Protein AF-A0AA39KIL7-F1 (afdb_monomer)

Organism: Microctonus hyperodae (NCBI:txid165561)

Secondary structure (DSSP, 8-state):
-HHHHHHHHHHHHHHHHHTS---------HHHHHHHHHT----GGGGGGGB----HHHHHHHHT--GGG-S-GGGGSSBBTBTB-B--TTS-SS--SGGGSPGGG-------S---HHHHGGGS--

Solvent-accessible surface area (backbone atoms only — not comparable to full-atom values): 8368 Å² total; per-residue (Å²): 114,70,72,60,57,55,53,52,56,54,49,54,56,56,59,58,67,72,68,59,79,78,76,80,72,76,78,73,51,69,66,57,56,51,50,57,64,71,68,57,85,79,62,69,89,57,54,72,51,32,53,49,74,92,66,65,63,32,55,56,41,43,72,68,56,53,91,84,73,79,62,62,60,59,65,51,26,84,35,33,94,18,76,40,68,47,49,57,94,88,51,88,84,64,82,82,54,72,87,76,54,55,71,92,75,54,78,92,81,82,96,81,80,95,66,60,78,86,57,54,63,78,79,46,86,132

Foldseek 3Di:
DVVVVVVVVVVVVVVVVVPPPPPPPPPDPVVVVVLVVVP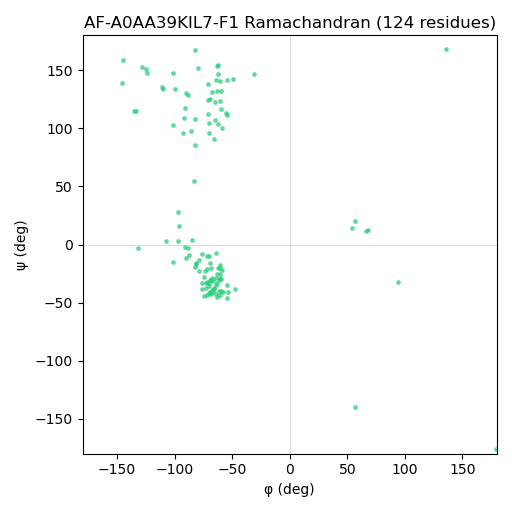DPDPCVLPCLLEDDDDCQLVVQLVPDDPVVVDDSQCSASGRSSPRHDYDPVDPPDPPDPVPADVVNDDDDDDDDDDDPVCVVVVDDD

pLDDT: mean 71.92, std 11.38, range [47.34, 91.94]

Mean predicted aligned error: 16.49 Å

Radius of gyration: 27.52 Å; Cα contacts (8 Å, |Δi|>4): 55; chains: 1; bounding box: 53×58×72 Å

Sequence (126 aa):
MEFQLLIFITCLIFDGIIALPKKQFHQVPKDEAQLEKEYEINLSYLGNRIYGLPNDISGERVARWNPYLGVNPEELGTYAEGDILFSNPTSKSAYASKFFRWRGAEIPYKITGRFKWNRKKFCLPD

Structure (mmCIF, N/CA/C/O backbone):
data_AF-A0AA39KIL7-F1
#
_entry.id   AF-A0AA39KIL7-F1
#
loop_
_atom_site.group_PDB
_atom_site.id
_atom_site.type_symbol
_atom_site.label_atom_id
_atom_site.label_alt_id
_atom_site.label_comp_id
_atom_site.label_asym_id
_atom_site.label_entity_id
_atom_site.label_seq_id
_atom_site.pdbx_PDB_ins_code
_atom_site.Cartn_x
_atom_site.Cartn_y
_atom_site.Cartn_z
_atom_site.occupancy
_atom_site.B_iso_or_equiv
_atom_site.auth_seq_id
_atom_site.auth_comp_id
_atom_site.auth_asym_id
_atom_site.auth_atom_id
_atom_site.pdbx_PDB_model_num
ATOM 1 N N . MET A 1 1 ? -36.996 35.194 48.815 1.00 61.59 1 MET A N 1
ATOM 2 C CA . MET A 1 1 ? -37.023 34.895 47.365 1.00 61.59 1 MET A CA 1
ATOM 3 C C . MET A 1 1 ? -35.878 33.976 46.939 1.00 61.59 1 MET A C 1
ATOM 5 O O . MET A 1 1 ? -36.115 33.127 46.094 1.00 61.59 1 MET A O 1
ATOM 9 N N . GLU A 1 2 ? -34.704 34.052 47.575 1.00 74.50 2 GLU A N 1
ATOM 10 C CA . GLU A 1 2 ? -33.527 33.204 47.284 1.00 74.50 2 GLU A CA 1
ATOM 11 C C . GLU A 1 2 ? -33.780 31.681 47.313 1.00 74.50 2 GLU A C 1
ATOM 13 O O . GLU A 1 2 ? -33.324 30.954 46.435 1.00 74.50 2 GLU A O 1
ATOM 18 N N . PHE A 1 3 ? -34.564 31.181 48.276 1.00 71.88 3 PHE A N 1
ATOM 19 C CA . PHE A 1 3 ? -34.804 29.736 48.421 1.00 71.88 3 PHE A CA 1
ATOM 20 C C . PHE A 1 3 ? -35.646 29.120 47.296 1.00 71.88 3 PHE A C 1
ATOM 22 O O . PHE A 1 3 ? -35.453 27.956 46.962 1.00 71.88 3 PHE A O 1
ATOM 29 N N . GLN A 1 4 ? -36.564 29.881 46.692 1.00 72.88 4 GLN A N 1
ATOM 30 C CA . GLN A 1 4 ? -37.368 29.362 45.582 1.00 72.88 4 GLN A CA 1
ATOM 31 C C . GLN A 1 4 ? -36.567 29.313 44.283 1.00 72.88 4 GLN A C 1
ATOM 33 O O . GLN A 1 4 ? -36.661 28.332 43.553 1.00 72.88 4 GLN A O 1
ATOM 38 N N . LEU A 1 5 ? -35.716 30.314 44.037 1.00 71.69 5 LEU A N 1
ATOM 39 C CA . LEU A 1 5 ? -34.829 30.335 42.874 1.00 71.69 5 LEU A CA 1
ATOM 40 C C . LEU A 1 5 ? -33.879 29.125 42.874 1.00 71.69 5 LEU A C 1
ATOM 42 O O . LEU A 1 5 ? -33.672 28.500 41.836 1.00 71.69 5 LEU A O 1
ATOM 46 N N . LEU A 1 6 ? -33.362 28.752 44.050 1.00 71.62 6 LEU A N 1
ATOM 47 C CA . LEU A 1 6 ? -32.457 27.613 44.196 1.00 71.62 6 LEU A CA 1
ATOM 48 C C . LEU A 1 6 ? -33.139 26.272 43.873 1.00 71.62 6 LEU A C 1
ATOM 50 O O . LEU A 1 6 ? -32.522 25.411 43.254 1.00 71.62 6 LEU A O 1
ATOM 54 N N . ILE A 1 7 ? -34.415 26.116 44.240 1.00 76.50 7 ILE A N 1
ATOM 55 C CA . ILE A 1 7 ? -35.212 24.913 43.943 1.00 76.50 7 ILE A CA 1
ATOM 56 C C . ILE A 1 7 ? -35.512 24.814 42.439 1.00 76.50 7 ILE A C 1
ATOM 58 O O . ILE A 1 7 ? -35.401 23.739 41.859 1.00 76.50 7 ILE A O 1
ATOM 62 N N . PHE A 1 8 ? -35.831 25.928 41.775 1.00 72.56 8 PHE A N 1
ATOM 63 C CA . PHE A 1 8 ? -36.066 25.914 40.326 1.00 72.56 8 PHE A CA 1
ATOM 64 C C . PHE A 1 8 ? -34.802 25.565 39.528 1.00 72.56 8 PHE A C 1
ATOM 66 O O . PHE A 1 8 ? -34.881 24.816 38.555 1.00 72.56 8 PHE A O 1
ATOM 73 N N . ILE A 1 9 ? -33.630 26.052 39.949 1.00 74.62 9 ILE A N 1
ATOM 74 C CA . ILE A 1 9 ? -32.354 25.757 39.278 1.00 74.62 9 ILE A CA 1
ATOM 75 C C . ILE A 1 9 ? -31.984 24.274 39.416 1.00 74.62 9 ILE A C 1
ATOM 77 O O . ILE A 1 9 ? -31.544 23.664 38.442 1.00 74.62 9 ILE A O 1
ATOM 81 N N . THR A 1 10 ? -32.189 23.663 40.586 1.00 73.38 10 THR A N 1
ATOM 82 C CA . THR A 1 10 ? -31.879 22.237 40.774 1.00 73.38 10 THR A CA 1
ATOM 83 C C . THR A 1 10 ? -32.836 21.328 40.006 1.00 73.38 10 THR A C 1
ATOM 85 O O . THR A 1 10 ? -32.379 20.336 39.440 1.00 73.38 10 THR A O 1
ATOM 88 N N . CYS A 1 11 ? -34.121 21.684 39.899 1.00 68.44 11 CYS A N 1
ATOM 89 C CA . CYS A 1 11 ? -35.082 20.950 39.071 1.00 68.44 11 CYS A CA 1
ATOM 90 C C . CYS A 1 11 ? -34.712 20.987 37.580 1.00 68.44 11 CYS A C 1
ATOM 92 O O . CYS A 1 11 ? -34.672 19.941 36.938 1.00 68.44 11 CYS A O 1
ATOM 94 N N . LEU A 1 12 ? -34.334 22.154 37.042 1.00 65.44 12 LEU A N 1
ATOM 95 C CA . LEU A 1 12 ? -33.937 22.278 35.631 1.00 65.44 12 LEU A CA 1
ATOM 96 C C . LEU A 1 12 ? -32.677 21.466 35.286 1.00 65.44 12 LEU A C 1
ATOM 98 O O . LEU A 1 12 ? -32.565 20.936 34.180 1.00 65.44 12 LEU A O 1
ATOM 102 N N . ILE A 1 13 ? -31.738 21.332 36.227 1.00 65.50 13 ILE A N 1
ATOM 103 C CA . ILE A 1 13 ? -30.534 20.508 36.043 1.00 65.50 13 ILE A CA 1
ATOM 104 C C . ILE A 1 13 ? -30.881 19.013 36.092 1.00 65.50 13 ILE A C 1
ATOM 106 O O . ILE A 1 13 ? -30.320 18.234 35.321 1.00 65.50 13 ILE A O 1
ATOM 110 N N . PHE A 1 14 ? -31.817 18.602 36.953 1.00 62.25 14 PHE A N 1
ATOM 111 C CA . PHE A 1 14 ? -32.218 17.198 37.076 1.00 62.25 14 PHE A CA 1
ATOM 112 C C . PHE A 1 14 ? -33.008 16.710 35.852 1.00 62.25 14 PHE A C 1
ATOM 114 O O . PHE A 1 14 ? -32.726 15.631 35.328 1.00 62.25 14 PHE A O 1
ATOM 121 N N . ASP A 1 15 ? -33.922 17.535 35.335 1.00 60.59 15 ASP A N 1
ATOM 122 C CA . ASP A 1 15 ? -34.728 17.200 34.155 1.00 60.59 15 ASP A CA 1
ATOM 123 C C . ASP A 1 15 ? -33.898 17.223 32.855 1.00 60.59 15 ASP A C 1
ATOM 125 O O . ASP A 1 15 ? -34.115 16.412 31.951 1.00 60.59 15 ASP A O 1
ATOM 129 N N . GLY A 1 16 ? -32.879 18.090 32.773 1.00 59.28 16 GLY A N 1
ATOM 130 C CA . GLY A 1 16 ? -31.981 18.179 31.617 1.00 59.28 16 GLY A CA 1
ATOM 131 C C . GLY A 1 16 ? -31.078 16.953 31.411 1.00 59.28 16 GLY A C 1
ATOM 132 O O . GLY A 1 16 ? -30.736 16.627 30.274 1.00 59.28 16 GLY A O 1
ATOM 133 N N . ILE A 1 17 ? -30.720 16.231 32.480 1.00 60.69 17 ILE A N 1
ATOM 134 C CA . ILE A 1 17 ? -29.841 15.047 32.404 1.00 60.69 17 ILE A CA 1
ATOM 135 C C . ILE A 1 17 ? -30.582 13.824 31.829 1.00 60.69 17 ILE A C 1
ATOM 137 O O . ILE A 1 17 ? -29.969 12.974 31.180 1.00 60.69 17 ILE A O 1
ATOM 141 N N . ILE A 1 18 ? -31.904 13.743 32.005 1.00 59.09 18 ILE A N 1
ATOM 142 C CA . ILE A 1 18 ? -32.718 12.589 31.582 1.00 59.09 18 ILE A CA 1
ATOM 143 C C . ILE A 1 18 ? -33.085 12.664 30.084 1.00 59.09 18 ILE A C 1
ATOM 145 O O . ILE A 1 18 ? -33.376 11.640 29.465 1.00 59.09 18 ILE A O 1
ATOM 149 N N . ALA A 1 19 ? -33.001 13.847 29.467 1.00 58.84 19 ALA A N 1
ATOM 150 C CA . ALA A 1 19 ? -33.356 14.076 28.064 1.00 58.84 19 ALA A CA 1
ATOM 151 C C . ALA A 1 19 ? -32.232 13.775 27.050 1.00 58.84 19 ALA A C 1
ATOM 153 O O . ALA A 1 19 ? -32.415 13.990 25.849 1.00 58.84 19 ALA A O 1
ATOM 154 N N . LEU A 1 20 ? -31.071 13.269 27.486 1.00 61.25 20 LEU A N 1
ATOM 155 C CA . LEU A 1 20 ? -30.030 12.848 26.550 1.00 61.25 20 LEU A CA 1
ATOM 156 C C . LEU A 1 20 ? -30.541 11.660 25.717 1.00 61.25 20 LEU A C 1
ATOM 158 O O . LEU A 1 20 ? -30.899 10.624 26.287 1.00 61.25 20 LEU A O 1
ATOM 162 N N . PRO A 1 21 ? -30.562 11.758 24.372 1.00 60.81 21 PRO A N 1
ATOM 163 C CA . PRO A 1 21 ? -30.948 10.636 23.537 1.00 60.81 21 PRO A CA 1
ATOM 164 C C . PRO A 1 21 ? -29.985 9.488 23.828 1.00 60.81 21 PRO A C 1
ATOM 166 O O . PRO A 1 21 ? -28.778 9.595 23.589 1.00 60.81 21 PRO A O 1
ATOM 169 N N . LYS A 1 22 ? -30.511 8.381 24.363 1.00 55.88 22 LYS A N 1
ATOM 170 C CA . LYS A 1 22 ? -29.755 7.135 24.474 1.00 55.88 22 LYS A CA 1
ATOM 171 C C . LYS A 1 22 ? -29.342 6.750 23.058 1.00 55.88 22 LYS A C 1
ATOM 173 O O . LYS A 1 22 ? -30.155 6.227 22.300 1.00 55.88 22 LYS A O 1
ATOM 178 N N . LYS A 1 23 ? -28.087 7.026 22.685 1.00 54.12 23 LYS A N 1
ATOM 179 C CA . LYS A 1 23 ? -27.477 6.410 21.506 1.00 54.12 23 LYS A CA 1
ATOM 180 C C . LYS A 1 23 ? -27.626 4.910 21.710 1.00 54.12 23 LYS A C 1
ATOM 182 O O . LYS A 1 23 ? -27.041 4.351 22.636 1.00 54.12 23 LYS A O 1
ATOM 187 N N . GLN A 1 24 ? -28.462 4.284 20.893 1.00 47.34 24 GLN A N 1
ATOM 188 C CA . GLN A 1 24 ? -28.541 2.838 20.816 1.00 47.34 24 GLN A CA 1
ATOM 189 C C . GLN A 1 24 ? -27.203 2.371 20.249 1.00 47.34 24 GLN A C 1
ATOM 191 O O . GLN A 1 24 ? -26.997 2.334 19.040 1.00 47.34 24 GLN A O 1
ATOM 196 N N . PHE A 1 25 ? -26.251 2.096 21.135 1.00 53.75 25 PHE A N 1
ATOM 197 C CA . PHE A 1 25 ? -25.095 1.302 20.775 1.00 53.75 25 PHE A CA 1
ATOM 198 C C . PHE A 1 25 ? -25.638 -0.082 20.450 1.00 53.75 25 PHE A C 1
ATOM 200 O O . PHE A 1 25 ? -26.106 -0.795 21.338 1.00 53.75 25 PHE A O 1
ATOM 207 N N . HIS A 1 26 ? -25.651 -0.418 19.163 1.00 56.44 26 HIS A N 1
ATOM 208 C CA . HIS A 1 26 ? -25.866 -1.786 18.731 1.00 56.44 26 HIS A CA 1
ATOM 209 C C . HIS A 1 26 ? -24.815 -2.641 19.444 1.00 56.44 26 HIS A C 1
ATOM 211 O O . HIS A 1 26 ? -23.616 -2.431 19.258 1.00 56.44 26 HIS A O 1
ATOM 217 N N . GLN A 1 27 ? -25.258 -3.509 20.353 1.00 55.38 27 GLN A N 1
ATOM 218 C CA . GLN A 1 27 ? -24.360 -4.417 21.047 1.00 55.38 27 GLN A CA 1
ATOM 219 C C . GLN A 1 27 ? -23.897 -5.444 20.021 1.00 55.38 27 GLN A C 1
ATOM 221 O O . 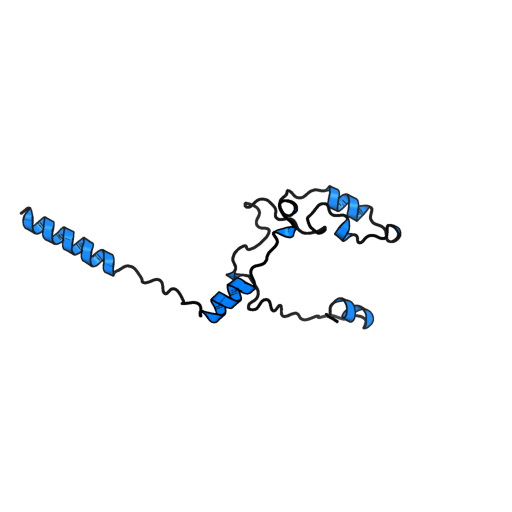GLN A 1 27 ? -24.676 -6.307 19.627 1.00 55.38 27 GLN A O 1
ATOM 226 N N . VAL A 1 28 ? -22.654 -5.302 19.563 1.00 61.38 28 VAL A N 1
ATOM 227 C CA . VAL A 1 28 ? -22.010 -6.297 18.706 1.00 61.38 28 VAL A CA 1
ATOM 228 C C . VAL A 1 28 ? -21.965 -7.613 19.498 1.00 61.38 28 VAL A C 1
ATOM 230 O O . VAL A 1 28 ? -21.468 -7.607 20.632 1.00 61.38 28 VAL A O 1
ATOM 233 N N . PRO A 1 29 ? -22.531 -8.715 18.974 1.00 71.31 29 PRO A N 1
ATOM 234 C CA . PRO A 1 29 ? -22.467 -10.028 19.605 1.00 71.31 29 PRO A CA 1
ATOM 235 C C . PRO A 1 29 ? -21.029 -10.390 20.001 1.00 71.31 29 PRO A C 1
ATOM 237 O O . PRO A 1 29 ? -20.082 -10.075 19.282 1.00 71.31 29 PRO A O 1
ATOM 240 N N . LYS A 1 30 ? -20.842 -11.061 21.148 1.00 64.50 30 LYS A N 1
ATOM 241 C CA . LYS A 1 30 ? -19.503 -11.450 21.644 1.00 64.50 30 LYS A CA 1
ATOM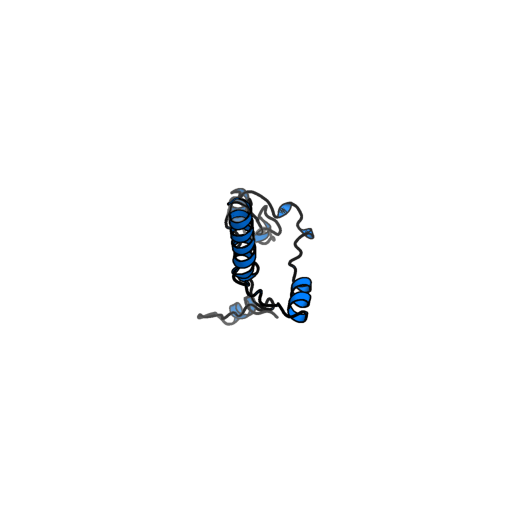 242 C C . LYS A 1 30 ? -18.714 -12.258 20.618 1.00 64.50 30 LYS A C 1
ATOM 244 O O . LYS A 1 30 ? -17.502 -12.113 20.535 1.00 64.50 30 LYS A O 1
ATOM 249 N N . ASP A 1 31 ? -19.423 -13.069 19.858 1.00 68.75 31 ASP A N 1
ATOM 250 C CA . ASP A 1 31 ? -18.923 -13.981 18.844 1.00 68.75 31 ASP A CA 1
ATOM 251 C C . ASP A 1 31 ? -18.365 -13.185 17.654 1.00 68.75 31 ASP A C 1
ATOM 253 O O . ASP A 1 31 ? -17.259 -13.456 17.196 1.00 68.75 31 ASP A O 1
ATOM 257 N N . GLU A 1 32 ? -19.064 -12.125 17.230 1.00 63.97 32 GLU A N 1
ATOM 258 C CA . GLU A 1 32 ? -18.568 -11.169 16.234 1.00 63.97 32 GLU A CA 1
ATOM 259 C C . GLU A 1 32 ? -17.393 -10.354 16.784 1.00 63.97 32 GLU A C 1
ATOM 261 O O . GLU A 1 32 ? -16.411 -10.167 16.083 1.00 63.97 32 GLU A O 1
ATOM 266 N N . ALA A 1 33 ? -17.419 -9.941 18.053 1.00 63.62 33 ALA A N 1
ATOM 267 C CA . ALA A 1 33 ? -16.310 -9.213 18.677 1.00 63.62 33 ALA A CA 1
ATOM 268 C C . ALA A 1 33 ? -15.040 -10.076 18.869 1.00 63.62 33 ALA A C 1
ATOM 270 O O . ALA A 1 33 ? -13.916 -9.569 18.854 1.00 63.62 33 ALA A O 1
ATOM 271 N N . GLN A 1 34 ? -15.202 -11.386 19.075 1.00 61.28 34 GLN A N 1
ATOM 272 C CA . GLN A 1 34 ? -14.104 -12.355 19.130 1.00 61.28 34 GLN A CA 1
ATOM 273 C C . GLN A 1 34 ? -13.550 -12.634 17.731 1.00 61.28 34 GLN A C 1
ATOM 275 O O . GLN A 1 34 ? -12.334 -12.568 17.553 1.00 61.28 34 GLN A O 1
ATOM 280 N N . LEU A 1 35 ? -14.430 -12.822 16.741 1.00 62.31 35 LEU A N 1
ATOM 281 C CA . LEU A 1 35 ? -14.079 -12.876 15.321 1.00 62.31 35 LEU A CA 1
ATOM 282 C C . LEU A 1 35 ? -13.303 -11.605 14.917 1.00 62.31 35 LEU A C 1
ATOM 284 O O . LEU A 1 35 ? -12.232 -11.667 14.331 1.00 62.31 35 LEU A O 1
ATOM 288 N N . GLU A 1 36 ? -13.768 -10.425 15.322 1.00 60.97 36 GLU A N 1
ATOM 289 C CA . GLU A 1 36 ? -13.123 -9.136 15.044 1.00 60.97 36 GLU A CA 1
ATOM 290 C C . GLU A 1 36 ? -11.695 -9.015 15.594 1.00 60.97 36 GLU A C 1
ATOM 292 O O . GLU A 1 36 ? -10.885 -8.288 15.012 1.00 60.97 36 GLU A O 1
ATOM 297 N N . LYS A 1 37 ? -11.379 -9.702 16.701 1.00 62.41 37 LYS A N 1
ATOM 298 C CA . LYS A 1 37 ? -10.013 -9.792 17.240 1.00 62.41 37 LYS A CA 1
ATOM 299 C C . LYS A 1 37 ? -9.134 -10.747 16.437 1.00 62.41 37 LYS A C 1
ATOM 301 O O . LYS A 1 37 ? -7.933 -10.523 16.343 1.00 62.41 37 LYS A O 1
ATOM 306 N N . GLU A 1 38 ? -9.721 -11.800 15.884 1.00 64.12 38 GLU A N 1
ATOM 307 C CA . GLU A 1 38 ? -9.018 -12.810 15.093 1.00 64.12 38 GLU A CA 1
ATOM 308 C C . GLU A 1 38 ? -8.615 -12.283 13.703 1.00 64.12 38 GLU A C 1
ATOM 310 O O . GLU A 1 38 ? -7.531 -12.598 13.220 1.00 64.12 38 GLU A O 1
ATOM 315 N N . TYR A 1 39 ? -9.414 -11.390 13.103 1.00 62.62 39 TYR A N 1
ATOM 316 C CA . TYR A 1 39 ? -9.148 -10.787 11.782 1.00 62.62 39 TYR A CA 1
ATOM 317 C C . TYR A 1 39 ? -8.490 -9.396 11.844 1.00 62.62 39 TYR A C 1
ATOM 319 O O . TYR A 1 39 ? -8.670 -8.553 10.951 1.00 62.62 39 TYR A O 1
ATOM 327 N N . GLU A 1 40 ? -7.721 -9.108 12.896 1.00 70.06 40 GLU A N 1
ATOM 328 C CA . GLU A 1 40 ? -6.896 -7.904 12.920 1.00 70.06 40 GLU A CA 1
ATOM 329 C C . GLU A 1 40 ? -5.729 -8.052 11.930 1.00 70.06 40 GLU A C 1
ATOM 331 O O . GLU A 1 40 ? -4.840 -8.881 12.101 1.00 70.06 40 GLU A O 1
ATOM 336 N N . ILE A 1 41 ? -5.747 -7.247 10.860 1.00 70.81 41 ILE A N 1
ATOM 337 C CA . ILE A 1 41 ? -4.700 -7.245 9.832 1.00 70.81 41 I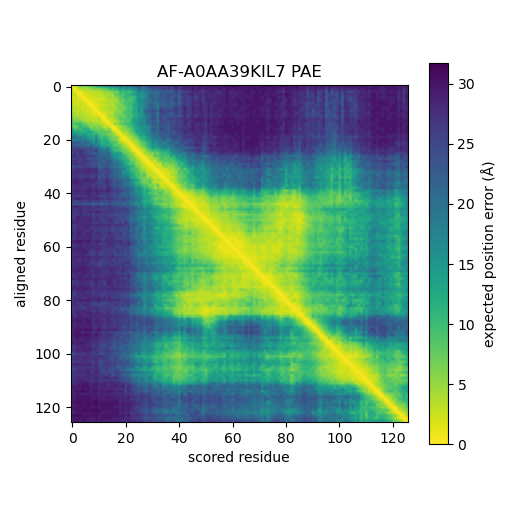LE A CA 1
ATOM 338 C C . ILE A 1 41 ? -3.377 -6.832 10.485 1.00 70.81 41 ILE A C 1
ATOM 340 O O . ILE A 1 41 ? -3.147 -5.654 10.767 1.00 70.81 41 ILE A O 1
ATOM 344 N N . ASN A 1 42 ? -2.504 -7.808 10.718 1.00 77.62 42 ASN A N 1
ATOM 345 C CA . ASN A 1 42 ? -1.212 -7.591 11.341 1.00 77.62 42 ASN A CA 1
ATOM 346 C C . ASN A 1 42 ? -0.129 -7.358 10.275 1.00 77.62 42 ASN A C 1
ATOM 348 O O . ASN A 1 42 ? 0.459 -8.297 9.750 1.00 77.62 42 ASN A O 1
ATOM 352 N N . LEU A 1 43 ? 0.163 -6.086 9.991 1.00 77.56 43 LEU A N 1
ATOM 353 C CA . LEU A 1 43 ? 1.249 -5.666 9.088 1.00 77.56 43 LEU A CA 1
ATOM 354 C C . LEU A 1 43 ? 2.545 -5.311 9.834 1.00 77.56 43 LEU A C 1
ATOM 356 O O . LEU A 1 43 ? 3.424 -4.652 9.281 1.00 77.56 43 LEU A O 1
ATOM 360 N N . SER A 1 44 ? 2.679 -5.712 11.103 1.00 82.25 44 SER A N 1
ATOM 361 C CA . SER A 1 44 ? 3.830 -5.321 11.931 1.00 82.25 44 SER A CA 1
ATOM 362 C C . SER A 1 44 ? 5.173 -5.793 11.360 1.00 82.25 44 SER A C 1
ATOM 364 O O . SER A 1 44 ? 6.173 -5.096 11.520 1.00 82.25 44 SER A O 1
ATOM 366 N N . TYR A 1 45 ? 5.192 -6.912 10.624 1.00 85.38 45 TYR A N 1
ATOM 367 C CA . TYR A 1 45 ? 6.389 -7.447 9.960 1.00 85.38 45 TYR A CA 1
ATOM 368 C C . TYR A 1 45 ? 6.962 -6.515 8.876 1.00 85.38 45 TYR A C 1
ATOM 370 O O . TYR A 1 45 ? 8.161 -6.550 8.586 1.00 85.38 45 TYR A O 1
ATOM 378 N N . LEU A 1 46 ? 6.130 -5.655 8.282 1.00 82.81 46 LEU A N 1
ATOM 379 C CA . LEU A 1 46 ? 6.578 -4.666 7.301 1.00 82.81 46 LEU A CA 1
ATOM 380 C C . LEU A 1 46 ? 7.234 -3.452 7.976 1.00 82.81 46 LEU A C 1
ATOM 382 O O . LEU A 1 46 ? 8.072 -2.782 7.361 1.00 82.81 46 LEU A O 1
ATOM 386 N N . GLY A 1 47 ? 6.919 -3.211 9.253 1.00 84.06 47 GLY A N 1
ATOM 387 C CA . GLY A 1 47 ? 7.484 -2.139 10.065 1.00 84.06 47 GLY A CA 1
ATOM 388 C C . GLY A 1 47 ? 7.275 -0.764 9.433 1.00 84.06 47 GLY A C 1
ATOM 389 O O . GLY A 1 47 ? 6.234 -0.473 8.852 1.00 84.06 47 GLY A O 1
ATOM 390 N N . ASN A 1 48 ? 8.294 0.092 9.507 1.00 82.00 48 ASN A N 1
ATOM 391 C CA . ASN A 1 48 ? 8.229 1.456 8.980 1.00 82.00 48 ASN A CA 1
ATOM 392 C C . ASN A 1 48 ? 8.243 1.539 7.444 1.00 82.00 48 ASN A C 1
ATOM 394 O O . ASN A 1 48 ? 8.000 2.616 6.912 1.00 82.00 48 ASN A O 1
ATOM 398 N N . ARG A 1 49 ? 8.507 0.434 6.729 1.00 82.38 49 ARG A N 1
ATOM 399 C CA . ARG A 1 49 ? 8.617 0.426 5.257 1.00 82.38 49 ARG A CA 1
ATOM 400 C C . ARG A 1 49 ? 7.289 0.679 4.549 1.00 82.38 49 ARG A C 1
ATOM 402 O O . ARG A 1 49 ? 7.294 1.069 3.390 1.00 82.38 49 ARG A O 1
ATOM 409 N N . ILE A 1 50 ? 6.172 0.473 5.246 1.00 83.44 50 ILE A N 1
ATOM 410 C CA . ILE A 1 50 ? 4.836 0.776 4.723 1.00 83.44 50 ILE A CA 1
ATOM 411 C C . ILE A 1 50 ? 4.580 2.277 4.640 1.00 83.44 50 ILE A C 1
ATOM 413 O O . ILE A 1 50 ? 3.705 2.684 3.893 1.00 83.44 50 ILE A O 1
ATOM 417 N N . TYR A 1 51 ? 5.305 3.107 5.392 1.00 82.50 51 TYR A N 1
ATOM 418 C CA . TYR A 1 51 ? 5.073 4.547 5.423 1.00 82.50 51 TYR A CA 1
ATOM 419 C C . TYR A 1 51 ? 6.076 5.275 4.536 1.00 82.50 51 TYR A C 1
ATOM 421 O O . TYR A 1 51 ? 7.282 5.052 4.626 1.00 82.50 51 TYR A O 1
ATOM 429 N N . GLY A 1 52 ? 5.591 6.203 3.717 1.00 82.50 52 GLY A N 1
ATOM 430 C CA . GLY A 1 52 ? 6.471 7.001 2.871 1.00 82.50 52 GLY A CA 1
ATOM 431 C C . GLY A 1 52 ? 5.731 7.996 1.992 1.00 82.50 52 GLY A C 1
ATOM 432 O O . GLY A 1 52 ? 4.513 8.153 2.073 1.00 82.50 52 GLY A O 1
ATOM 433 N N . LEU A 1 53 ? 6.488 8.678 1.139 1.00 83.81 53 LEU A N 1
ATOM 434 C CA . LEU A 1 53 ? 5.941 9.488 0.057 1.00 83.81 53 LEU A CA 1
ATOM 435 C C . LEU A 1 53 ? 6.067 8.717 -1.260 1.00 83.81 53 LEU A C 1
ATOM 437 O O . LEU A 1 53 ? 7.038 7.970 -1.424 1.00 83.81 53 LEU A O 1
ATOM 441 N N . PRO A 1 54 ? 5.119 8.893 -2.196 1.00 83.56 54 PRO A N 1
ATOM 442 C CA . PRO A 1 54 ? 5.269 8.353 -3.538 1.00 83.56 54 PRO A CA 1
ATOM 443 C C . PRO A 1 54 ? 6.582 8.827 -4.167 1.00 83.56 54 PRO A C 1
ATOM 445 O O . PRO A 1 54 ? 6.977 9.980 -3.977 1.00 83.56 54 PRO A O 1
ATOM 448 N N . ASN A 1 55 ? 7.252 7.946 -4.907 1.00 83.56 55 ASN A N 1
ATOM 449 C CA . ASN A 1 55 ? 8.450 8.283 -5.664 1.00 83.56 55 ASN A CA 1
ATOM 450 C C . ASN A 1 55 ? 8.347 7.837 -7.123 1.00 83.56 55 ASN A C 1
ATOM 452 O O . ASN A 1 55 ? 7.686 6.851 -7.453 1.00 83.56 55 ASN A O 1
ATOM 456 N N . ASP A 1 56 ? 9.066 8.550 -7.984 1.00 88.00 56 ASP A N 1
ATOM 457 C CA . ASP A 1 56 ? 9.096 8.258 -9.419 1.00 88.00 56 ASP A CA 1
ATOM 458 C C . ASP A 1 56 ? 10.066 7.114 -9.755 1.00 88.00 56 ASP A C 1
ATOM 460 O O . ASP A 1 56 ? 9.952 6.475 -10.799 1.00 88.00 56 ASP A O 1
ATOM 464 N N . ILE A 1 57 ? 10.978 6.785 -8.831 1.00 86.81 57 ILE A N 1
ATOM 465 C CA . ILE A 1 57 ? 11.994 5.733 -8.988 1.00 86.81 57 ILE A CA 1
ATOM 466 C C . ILE A 1 57 ? 11.339 4.377 -9.269 1.00 86.81 57 ILE A C 1
ATOM 468 O O . ILE A 1 57 ? 11.823 3.619 -10.110 1.00 86.81 57 ILE A O 1
ATOM 472 N N . SER A 1 58 ? 10.234 4.067 -8.586 1.00 84.31 58 SER A N 1
ATOM 473 C CA . SER A 1 58 ? 9.483 2.831 -8.832 1.00 84.31 58 SER A CA 1
ATOM 474 C C . SER A 1 58 ? 8.967 2.782 -10.277 1.00 84.31 58 SER A C 1
ATOM 476 O O . SER A 1 58 ? 9.140 1.774 -10.961 1.00 84.31 58 SER A O 1
ATOM 478 N N . GLY A 1 59 ? 8.441 3.901 -10.785 1.00 83.94 59 GLY A N 1
ATOM 479 C CA . GLY A 1 59 ? 8.001 4.034 -12.176 1.00 83.94 59 GLY A CA 1
ATOM 480 C C . GLY A 1 59 ? 9.145 3.892 -13.182 1.00 83.94 59 GLY A C 1
ATOM 481 O O . GLY A 1 59 ? 9.007 3.174 -14.170 1.00 83.94 59 GLY A O 1
ATOM 482 N N . GLU A 1 60 ? 10.306 4.494 -12.915 1.00 89.31 60 GLU A N 1
ATOM 483 C CA . GLU A 1 60 ? 11.493 4.364 -13.772 1.00 89.31 60 GLU A CA 1
ATOM 484 C C . GLU A 1 60 ? 12.043 2.936 -13.837 1.00 89.31 60 GLU A C 1
ATOM 486 O O . GLU A 1 60 ? 12.586 2.513 -14.863 1.00 89.31 60 GLU A O 1
ATOM 491 N N . ARG A 1 61 ? 11.965 2.185 -12.735 1.00 87.94 61 ARG A N 1
ATOM 492 C CA . ARG A 1 61 ? 12.410 0.788 -12.705 1.00 87.94 61 ARG A CA 1
ATOM 493 C C . ARG A 1 61 ? 11.457 -0.106 -13.485 1.00 87.94 61 ARG A C 1
ATOM 495 O O . ARG A 1 61 ? 11.928 -0.894 -14.299 1.00 87.94 61 ARG A O 1
ATOM 502 N N . VAL A 1 62 ? 10.148 0.085 -13.319 1.00 86.56 62 VAL A N 1
ATOM 503 C CA . VAL A 1 62 ? 9.127 -0.601 -14.126 1.00 86.56 62 VAL A CA 1
ATOM 504 C C . VAL A 1 62 ? 9.277 -0.247 -15.610 1.00 86.56 62 VAL A C 1
ATOM 506 O O . VAL A 1 62 ? 9.214 -1.131 -16.456 1.00 86.56 62 VAL A O 1
ATOM 509 N N . ALA A 1 63 ? 9.567 1.013 -15.949 1.00 88.50 63 ALA A N 1
ATOM 510 C CA . ALA A 1 63 ? 9.784 1.439 -17.335 1.00 88.50 63 ALA A CA 1
ATOM 511 C C . ALA A 1 63 ? 11.011 0.781 -17.994 1.00 88.50 63 ALA A C 1
ATOM 513 O O . ALA A 1 63 ? 11.037 0.594 -19.209 1.00 88.50 63 ALA A O 1
ATOM 514 N N . ARG A 1 64 ? 12.029 0.422 -17.202 1.00 90.06 64 ARG A N 1
ATOM 515 C CA . ARG A 1 64 ? 13.227 -0.303 -17.659 1.00 90.06 64 ARG A CA 1
ATOM 516 C C . ARG A 1 64 ? 13.095 -1.822 -17.562 1.00 90.06 64 ARG A C 1
ATOM 518 O O . ARG A 1 64 ? 14.030 -2.532 -17.942 1.00 90.06 64 ARG A O 1
ATOM 525 N N . TRP A 1 65 ? 11.973 -2.322 -17.049 1.00 91.94 65 TRP A N 1
ATOM 526 C CA . TRP A 1 65 ? 11.754 -3.750 -16.909 1.00 91.94 65 TRP A CA 1
ATOM 527 C C . TRP A 1 65 ? 11.714 -4.436 -18.277 1.00 91.94 65 TRP A C 1
ATOM 529 O O . TRP A 1 65 ? 11.170 -3.914 -19.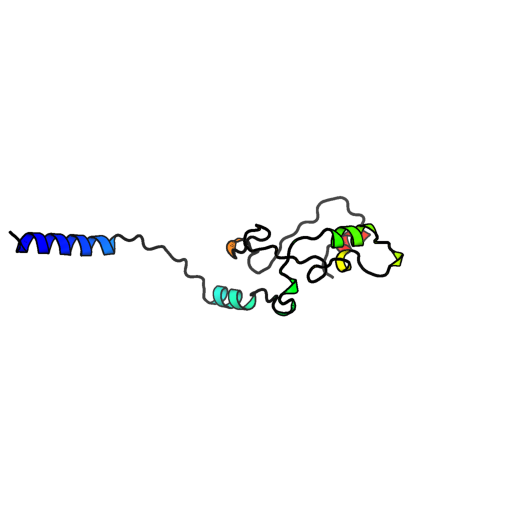250 1.00 91.94 65 TRP A O 1
ATOM 539 N N . ASN A 1 66 ? 12.284 -5.636 -18.348 1.00 90.12 66 ASN A N 1
ATOM 540 C CA . ASN A 1 66 ? 12.164 -6.511 -19.500 1.00 90.12 66 ASN A CA 1
ATOM 541 C C . ASN A 1 66 ? 12.100 -7.981 -19.047 1.00 90.12 66 ASN A C 1
ATOM 543 O O . ASN A 1 66 ? 12.589 -8.304 -17.961 1.00 90.12 66 ASN A O 1
ATOM 547 N N . PRO A 1 67 ? 11.558 -8.888 -19.883 1.00 86.69 67 PRO A N 1
ATOM 548 C CA . PRO A 1 67 ? 11.368 -10.293 -19.515 1.00 86.69 67 PRO A CA 1
ATOM 549 C C . PRO A 1 67 ? 12.654 -11.058 -19.162 1.00 86.69 67 PRO A C 1
ATOM 551 O O . PRO A 1 67 ? 12.577 -12.116 -18.545 1.00 86.69 67 PRO A O 1
ATOM 554 N N . TYR A 1 68 ? 13.831 -10.553 -19.544 1.00 89.88 68 TYR A N 1
ATOM 555 C CA . TYR A 1 68 ? 15.118 -11.207 -19.292 1.00 89.88 68 TYR A CA 1
ATOM 556 C C . TYR A 1 68 ? 15.730 -10.845 -17.936 1.00 89.88 68 TYR A C 1
ATOM 558 O O . TYR A 1 68 ? 16.709 -11.467 -17.534 1.00 89.88 68 TYR A O 1
ATOM 566 N N . LEU A 1 69 ? 15.167 -9.867 -17.216 1.00 84.31 69 LEU A N 1
ATOM 567 C CA . LEU A 1 69 ? 15.648 -9.487 -15.884 1.00 84.31 69 LEU A CA 1
ATOM 568 C C . LEU A 1 69 ? 15.369 -10.560 -14.824 1.00 84.31 69 LEU A C 1
ATOM 570 O O . LEU A 1 69 ? 15.955 -10.505 -13.749 1.00 84.31 69 LEU A O 1
ATOM 574 N N . GLY A 1 70 ? 14.485 -11.521 -15.115 1.00 85.62 70 GLY A N 1
ATOM 575 C CA . GLY A 1 70 ? 14.199 -12.655 -14.232 1.00 85.62 70 GLY A CA 1
ATOM 576 C C . GLY A 1 70 ? 13.529 -12.281 -12.908 1.00 85.62 70 GLY A C 1
ATOM 577 O O . GLY A 1 70 ? 13.442 -13.122 -12.022 1.00 85.62 70 GLY A O 1
ATOM 578 N N . VAL A 1 71 ? 13.063 -11.038 -12.780 1.00 83.75 71 VAL A N 1
ATOM 579 C CA . VAL A 1 71 ? 12.353 -10.514 -11.610 1.00 83.75 71 VAL A CA 1
ATOM 580 C C . VAL A 1 71 ? 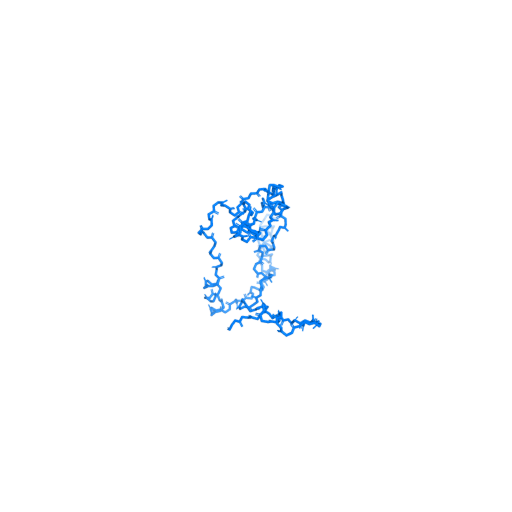11.005 -9.970 -12.041 1.00 83.75 71 VAL A C 1
ATOM 582 O O . VAL A 1 71 ? 10.861 -9.458 -13.156 1.00 83.75 71 VAL A O 1
ATOM 585 N N . ASN A 1 72 ? 10.021 -10.079 -11.163 1.00 81.06 72 ASN A N 1
ATOM 586 C CA . ASN A 1 72 ? 8.690 -9.572 -11.424 1.00 81.06 72 ASN A CA 1
ATOM 587 C C . ASN A 1 72 ? 8.687 -8.028 -11.405 1.00 81.06 72 ASN A C 1
ATOM 589 O O . ASN A 1 72 ? 9.368 -7.420 -10.577 1.00 81.06 72 ASN A O 1
ATOM 593 N N . PRO A 1 73 ? 7.982 -7.359 -12.336 1.00 80.38 73 PRO A N 1
ATOM 594 C CA . PRO A 1 73 ? 7.996 -5.899 -12.438 1.00 80.38 73 PRO A CA 1
ATOM 595 C C . PRO A 1 73 ? 7.460 -5.204 -11.179 1.00 80.38 73 PRO A C 1
ATOM 597 O O . PRO A 1 73 ? 7.921 -4.113 -10.852 1.00 80.38 73 PRO A O 1
ATOM 600 N N . GLU A 1 74 ? 6.531 -5.825 -10.455 1.00 77.62 74 GLU A N 1
ATOM 601 C CA . GLU A 1 74 ? 6.011 -5.339 -9.176 1.00 77.62 74 GLU A CA 1
ATOM 602 C C . GLU A 1 74 ? 7.071 -5.347 -8.063 1.00 77.62 74 GLU A C 1
ATOM 604 O O . GLU A 1 74 ? 7.103 -4.436 -7.241 1.00 77.62 74 GLU A O 1
ATOM 609 N N . GLU A 1 75 ? 8.028 -6.278 -8.101 1.00 80.62 75 GLU A N 1
ATOM 610 C CA . GLU A 1 75 ? 9.117 -6.378 -7.117 1.00 80.62 75 GLU A CA 1
ATOM 611 C C . GLU A 1 75 ? 10.216 -5.325 -7.329 1.00 80.62 75 GLU A C 1
ATOM 613 O O . GLU A 1 75 ? 11.124 -5.171 -6.511 1.00 80.62 75 GLU A O 1
ATOM 618 N N . LEU A 1 76 ? 10.153 -4.573 -8.431 1.00 83.81 76 LEU A N 1
ATOM 619 C CA . LEU A 1 76 ? 11.087 -3.484 -8.705 1.00 83.81 76 LEU A CA 1
ATOM 620 C C . LEU A 1 76 ? 10.764 -2.203 -7.924 1.00 83.81 76 LEU A C 1
ATOM 622 O O . LEU A 1 76 ? 11.596 -1.284 -7.874 1.00 83.81 76 LEU A O 1
ATOM 626 N N . GLY A 1 77 ? 9.573 -2.126 -7.330 1.00 82.81 77 GLY A N 1
ATOM 627 C CA . GLY A 1 77 ? 9.148 -0.995 -6.521 1.00 82.81 77 GLY A CA 1
ATOM 628 C C . GLY A 1 77 ? 10.026 -0.788 -5.287 1.00 82.81 77 GLY A C 1
ATOM 629 O O . GLY A 1 77 ? 10.683 -1.692 -4.777 1.00 82.81 77 GLY A O 1
ATOM 630 N N . THR A 1 78 ? 10.074 0.447 -4.796 1.00 84.19 78 THR A N 1
ATOM 631 C CA . THR A 1 78 ? 10.755 0.771 -3.527 1.00 84.19 78 THR A CA 1
ATOM 632 C C . THR A 1 78 ? 9.842 0.640 -2.310 1.00 84.19 78 THR A C 1
ATOM 634 O O . THR A 1 78 ? 10.271 0.915 -1.191 1.00 84.19 78 THR A O 1
ATOM 637 N N . TYR A 1 79 ? 8.571 0.318 -2.534 1.00 85.88 79 TYR A N 1
ATOM 638 C CA . TYR A 1 79 ? 7.550 0.235 -1.500 1.00 85.88 79 TYR A CA 1
ATOM 639 C C . TYR A 1 79 ? 7.610 -1.110 -0.773 1.00 85.88 79 TYR A C 1
ATOM 641 O O . TYR A 1 79 ? 8.304 -2.034 -1.206 1.00 85.88 79 TYR A O 1
ATOM 649 N N . ALA A 1 80 ? 6.913 -1.226 0.357 1.00 82.31 80 ALA A N 1
ATOM 650 C CA . ALA A 1 80 ? 6.810 -2.506 1.047 1.00 82.31 80 ALA A CA 1
ATOM 651 C C . ALA A 1 80 ? 6.164 -3.540 0.105 1.00 82.31 80 ALA A C 1
ATOM 653 O O . ALA A 1 80 ? 5.194 -3.219 -0.567 1.00 82.31 80 ALA A O 1
ATOM 654 N N . GLU A 1 81 ? 6.752 -4.735 -0.005 1.00 80.88 81 GLU A N 1
ATOM 655 C CA . GLU A 1 81 ? 6.332 -5.786 -0.961 1.00 80.88 81 GLU A CA 1
ATOM 656 C C . GLU A 1 81 ? 6.267 -5.345 -2.439 1.00 80.88 81 GLU A C 1
ATOM 658 O O . GLU A 1 81 ? 5.741 -6.062 -3.278 1.00 80.88 81 GLU A O 1
ATOM 663 N N . GLY A 1 82 ? 6.858 -4.193 -2.781 1.00 77.44 82 GLY A N 1
ATOM 664 C CA . GLY A 1 82 ? 6.881 -3.648 -4.138 1.00 77.44 82 GLY A CA 1
ATOM 665 C C . GLY A 1 82 ? 5.757 -2.651 -4.437 1.00 77.44 82 GLY A C 1
ATOM 666 O O . GLY A 1 82 ? 6.001 -1.667 -5.139 1.00 77.44 82 GLY A O 1
ATOM 667 N N . ASP A 1 83 ? 4.573 -2.810 -3.840 1.00 74.12 83 ASP A N 1
ATOM 668 C CA . ASP A 1 83 ? 3.380 -2.005 -4.149 1.00 74.12 83 ASP A CA 1
ATOM 669 C C . ASP A 1 83 ? 2.624 -1.436 -2.927 1.00 74.12 83 ASP A C 1
ATOM 671 O O . ASP A 1 83 ? 1.696 -0.638 -3.095 1.00 74.12 83 ASP A O 1
ATOM 675 N N . ILE A 1 84 ? 3.040 -1.746 -1.694 1.00 81.19 84 ILE A N 1
ATOM 676 C CA . ILE A 1 84 ? 2.377 -1.278 -0.468 1.00 81.19 84 ILE A CA 1
ATOM 677 C C . ILE A 1 84 ? 2.993 0.037 0.019 1.00 81.19 84 ILE A C 1
ATOM 679 O O . ILE A 1 84 ? 4.093 0.074 0.581 1.00 81.19 84 ILE A O 1
ATOM 683 N N . LEU A 1 85 ? 2.234 1.126 -0.124 1.00 84.44 85 LEU A N 1
ATOM 684 C CA . LEU A 1 85 ? 2.571 2.440 0.419 1.00 84.44 85 LEU A CA 1
ATOM 685 C C . LEU A 1 85 ? 1.372 3.082 1.130 1.00 84.44 85 LEU A C 1
ATOM 687 O O . LEU A 1 85 ? 0.397 3.505 0.512 1.00 84.44 85 LEU A O 1
ATOM 691 N N . PHE A 1 86 ? 1.496 3.258 2.437 1.00 77.75 86 PHE A N 1
ATOM 692 C CA . PHE A 1 86 ? 0.694 4.178 3.226 1.00 77.75 86 PHE A CA 1
ATOM 693 C C . PHE A 1 86 ? 1.337 5.559 3.181 1.00 77.75 86 PHE A C 1
ATOM 695 O O . PHE A 1 86 ? 2.277 5.884 3.911 1.00 77.75 86 PHE A O 1
ATOM 702 N N . SER A 1 87 ? 0.814 6.392 2.289 1.00 71.25 87 SER A N 1
ATOM 703 C CA . SER A 1 87 ? 1.128 7.812 2.291 1.00 71.25 87 SER A CA 1
ATOM 704 C C . SER A 1 87 ? 0.641 8.470 3.595 1.00 71.25 87 SER A C 1
ATOM 706 O O . SER A 1 87 ? -0.276 7.969 4.244 1.00 71.25 87 SER A O 1
ATOM 708 N N . ASN A 1 88 ? 1.290 9.573 3.995 1.00 66.69 88 ASN A N 1
ATOM 709 C CA . ASN A 1 88 ? 1.041 10.383 5.208 1.00 66.69 88 ASN A CA 1
ATOM 710 C C . ASN A 1 88 ? -0.447 10.385 5.658 1.00 66.69 88 ASN A C 1
ATOM 712 O O . ASN A 1 88 ? -1.312 10.417 4.785 1.00 66.69 88 ASN A O 1
ATOM 716 N N . PRO A 1 89 ? -0.814 10.454 6.957 1.00 57.03 89 PRO A N 1
ATOM 717 C CA . PRO A 1 89 ? -2.202 10.269 7.415 1.00 57.03 89 PRO A CA 1
ATOM 718 C C . PRO A 1 89 ? -3.195 11.339 6.920 1.00 57.03 89 PRO A C 1
ATOM 720 O O . PRO A 1 89 ? -4.399 11.210 7.118 1.00 57.03 89 PRO A O 1
ATOM 723 N N . THR A 1 90 ? -2.716 12.395 6.259 1.00 56.69 90 THR A N 1
ATOM 724 C CA . THR A 1 90 ? -3.531 13.381 5.530 1.00 56.69 90 THR A CA 1
ATOM 725 C C . THR A 1 90 ? -3.939 12.935 4.123 1.00 56.69 90 THR A C 1
ATOM 727 O O . THR A 1 90 ? -4.836 13.523 3.519 1.00 56.69 90 THR A O 1
ATOM 730 N N . SER A 1 91 ? -3.292 11.907 3.585 1.00 56.06 91 SER A N 1
ATOM 731 C CA . SER A 1 91 ? -3.581 11.334 2.279 1.00 56.06 91 SER A CA 1
ATOM 732 C C . SER A 1 91 ? -4.657 10.252 2.398 1.00 56.06 91 SER A C 1
ATOM 734 O O . SER A 1 91 ? -4.599 9.347 3.227 1.00 56.06 91 SER A O 1
ATOM 736 N N . LYS A 1 92 ? -5.694 10.375 1.573 1.00 56.50 92 LYS A N 1
ATOM 737 C CA . LYS A 1 92 ? -6.876 9.507 1.576 1.00 56.50 92 LYS A CA 1
ATOM 738 C C . LYS A 1 92 ? -6.631 8.224 0.771 1.00 56.50 92 LYS A C 1
ATOM 740 O O . LYS A 1 92 ? -7.368 7.959 -0.171 1.00 56.50 92 LYS A O 1
ATOM 745 N N . SER A 1 93 ? -5.583 7.463 1.071 1.00 57.44 93 SER A N 1
ATOM 746 C CA . SER A 1 93 ? -5.248 6.253 0.297 1.00 57.44 93 SER A CA 1
ATOM 747 C C . SER A 1 93 ? -5.911 4.971 0.820 1.00 57.44 93 SER A C 1
ATOM 749 O O . SER A 1 93 ? -5.975 3.989 0.090 1.00 57.44 93 SER A O 1
ATOM 751 N N . ALA A 1 94 ? -6.513 4.988 2.014 1.00 60.06 94 ALA A N 1
ATOM 752 C CA . ALA A 1 94 ? -7.365 3.904 2.503 1.00 60.06 94 ALA A CA 1
ATOM 753 C C . A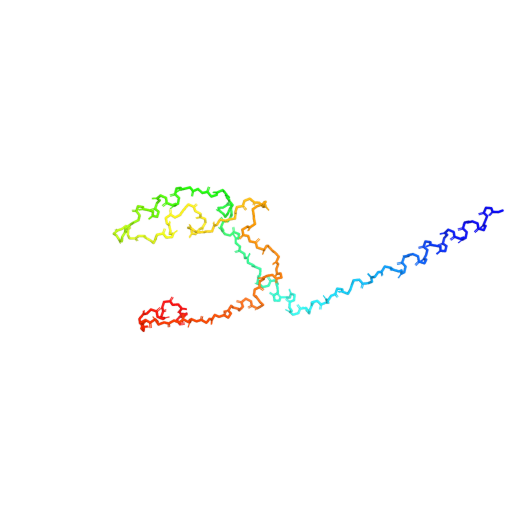LA A 1 94 ? -8.512 4.444 3.370 1.00 60.06 94 ALA A C 1
ATOM 755 O O . ALA A 1 94 ? -8.310 5.317 4.218 1.00 60.06 94 ALA A O 1
ATOM 756 N N . TYR A 1 95 ? -9.723 3.898 3.2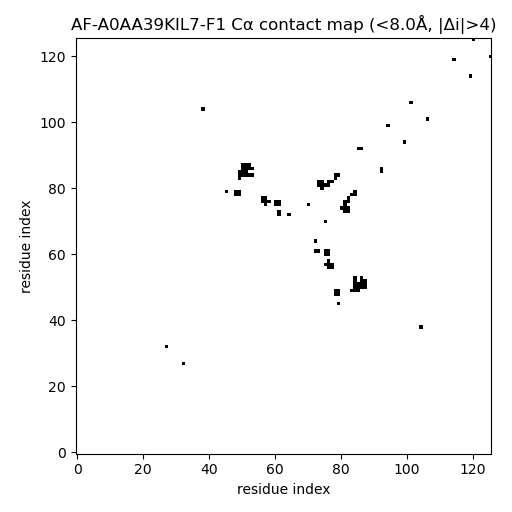09 1.00 60.50 95 TYR A N 1
ATOM 757 C CA . TYR A 1 95 ? -10.764 4.077 4.221 1.00 60.50 95 TYR A CA 1
ATOM 758 C C . TYR A 1 95 ? -10.353 3.269 5.457 1.00 60.50 95 TYR A C 1
ATOM 760 O O . TYR A 1 95 ? -10.573 2.065 5.536 1.00 60.50 95 TYR A O 1
ATOM 768 N N . ALA A 1 96 ? -9.726 3.937 6.428 1.00 59.41 96 ALA A N 1
ATOM 769 C CA . ALA A 1 96 ? -9.249 3.306 7.663 1.00 59.41 96 ALA A CA 1
ATOM 770 C C . ALA A 1 96 ? -10.390 2.706 8.508 1.00 59.41 96 ALA A C 1
ATOM 772 O O . ALA A 1 96 ? -10.176 1.845 9.362 1.00 59.41 96 ALA A O 1
ATOM 773 N N . SER A 1 97 ? -11.616 3.172 8.273 1.00 63.00 97 SER A N 1
ATOM 774 C CA . SER A 1 97 ? -12.794 2.726 8.996 1.00 63.00 97 SER A CA 1
ATOM 775 C C . SER A 1 97 ? -13.151 1.279 8.654 1.00 63.00 97 SER A C 1
ATOM 777 O O . SER A 1 97 ? -13.377 0.927 7.495 1.00 63.00 97 SER A O 1
ATOM 779 N N . LYS A 1 98 ? -13.265 0.447 9.696 1.00 64.12 98 LYS A N 1
ATOM 780 C CA . LYS A 1 98 ? -13.626 -0.975 9.592 1.00 64.12 98 LYS A CA 1
ATOM 781 C C . LYS A 1 98 ? -14.988 -1.201 8.920 1.00 64.12 98 LYS A C 1
ATOM 783 O O . LYS A 1 98 ? -15.191 -2.261 8.345 1.00 64.12 98 LYS A O 1
ATOM 788 N N . PHE A 1 99 ? -15.867 -0.193 8.912 1.00 66.56 99 PHE A N 1
ATOM 789 C CA . PHE A 1 99 ? -17.169 -0.236 8.233 1.00 66.56 99 PHE A CA 1
ATOM 790 C C . PHE A 1 99 ? -17.081 -0.453 6.713 1.00 66.56 99 PHE A C 1
ATOM 792 O O . PHE A 1 99 ? -18.064 -0.873 6.115 1.00 66.56 99 PHE A O 1
ATOM 799 N N . PHE A 1 100 ? -15.932 -0.181 6.085 1.00 72.25 100 PHE A N 1
ATOM 800 C CA . PHE A 1 100 ? -15.733 -0.379 4.641 1.00 72.25 100 PHE A CA 1
ATOM 801 C C . PHE A 1 100 ? -15.052 -1.709 4.295 1.00 72.25 100 PHE A C 1
ATOM 803 O O . PHE A 1 100 ? -14.755 -1.960 3.129 1.00 72.25 100 PHE A O 1
ATOM 810 N N . ARG A 1 101 ? -14.774 -2.560 5.290 1.00 77.12 101 ARG A N 1
ATOM 811 C CA . ARG A 1 101 ? -14.207 -3.894 5.064 1.00 77.12 101 ARG A CA 1
ATOM 812 C C . ARG A 1 101 ? -15.303 -4.866 4.635 1.00 77.12 101 ARG A C 1
ATOM 814 O O . ARG A 1 101 ? -16.461 -4.727 5.020 1.00 77.12 101 ARG A O 1
ATOM 821 N N . TRP A 1 102 ? -14.920 -5.885 3.876 1.00 77.06 102 TRP A N 1
ATOM 822 C CA . TRP A 1 102 ? -15.814 -6.989 3.544 1.00 77.06 102 TRP A CA 1
ATOM 823 C C . TRP A 1 102 ? -16.142 -7.802 4.798 1.00 77.06 102 TRP A C 1
ATOM 825 O O . TRP A 1 102 ? -15.246 -8.171 5.565 1.00 77.06 102 TRP A O 1
ATOM 835 N N . ARG A 1 103 ? -17.432 -8.068 5.022 1.00 77.00 103 ARG A N 1
ATOM 836 C CA . ARG A 1 103 ? -17.889 -8.856 6.172 1.00 77.00 103 ARG A CA 1
ATOM 837 C C . ARG A 1 103 ? -17.326 -10.276 6.075 1.00 77.00 103 ARG A C 1
ATOM 839 O O . ARG A 1 103 ? -17.391 -10.881 5.013 1.00 77.00 103 ARG A O 1
ATOM 846 N N . GLY A 1 104 ? -16.763 -10.780 7.174 1.00 76.19 104 GLY A N 1
ATOM 847 C CA . GLY A 1 104 ? -16.133 -12.106 7.217 1.00 76.19 104 GLY A CA 1
ATOM 848 C C . GLY A 1 104 ? -14.850 -12.232 6.389 1.00 76.19 104 GLY A C 1
ATOM 849 O O . GLY A 1 104 ? -14.407 -13.346 6.155 1.00 76.19 104 GLY A O 1
ATOM 850 N N . ALA A 1 105 ? -14.273 -11.118 5.914 1.00 71.81 105 ALA A N 1
ATOM 851 C CA . ALA A 1 105 ? -13.158 -11.118 4.962 1.00 71.81 105 ALA A CA 1
ATOM 852 C C . ALA A 1 105 ? -13.454 -11.880 3.647 1.00 71.81 105 ALA A C 1
ATOM 854 O O . ALA A 1 105 ? -12.538 -12.226 2.903 1.00 71.81 105 ALA A O 1
ATOM 855 N N . GLU A 1 106 ? -14.735 -12.088 3.322 1.00 79.25 106 GLU A N 1
ATOM 856 C CA . GLU A 1 106 ? -15.174 -12.753 2.098 1.00 79.25 106 GLU A CA 1
ATOM 857 C C . GLU A 1 106 ? -15.399 -11.723 0.987 1.00 79.25 106 GLU A C 1
ATOM 859 O O . GLU A 1 106 ? -16.265 -10.851 1.086 1.00 79.25 106 GLU A O 1
ATOM 864 N N . ILE A 1 107 ? -14.620 -11.825 -0.093 1.00 82.81 107 ILE A N 1
ATOM 865 C CA . ILE A 1 107 ? -14.714 -10.923 -1.246 1.00 82.81 107 ILE A CA 1
ATOM 866 C C . ILE A 1 107 ? -15.476 -11.636 -2.374 1.00 82.81 107 ILE A C 1
ATOM 868 O O . ILE A 1 107 ? -14.894 -12.476 -3.066 1.00 82.81 107 ILE A O 1
ATOM 872 N N . PRO A 1 108 ? -16.763 -11.325 -2.612 1.00 86.00 108 PRO A N 1
ATOM 873 C CA . PRO A 1 108 ? -17.488 -11.866 -3.750 1.00 86.00 108 PRO A CA 1
ATOM 874 C C . PRO A 1 108 ? -16.961 -11.240 -5.046 1.00 86.00 108 PRO A C 1
ATOM 876 O O . PRO A 1 108 ? -16.978 -10.020 -5.218 1.00 86.00 108 PRO A O 1
ATOM 879 N N . TYR A 1 109 ? -16.534 -12.073 -5.994 1.00 81.38 109 TYR A N 1
ATOM 880 C CA . TYR A 1 109 ? -16.060 -11.627 -7.303 1.00 81.38 109 TYR A CA 1
ATOM 881 C C . TYR A 1 109 ? -16.822 -12.316 -8.438 1.00 81.38 109 TYR A C 1
ATOM 883 O O . TYR A 1 109 ? -17.299 -13.444 -8.319 1.00 81.38 109 TYR A O 1
ATOM 891 N N . LYS A 1 110 ? -16.943 -11.628 -9.577 1.00 84.38 110 LYS A N 1
ATOM 892 C CA . LYS A 1 110 ? -17.531 -12.177 -10.802 1.00 84.38 110 LYS A CA 1
ATOM 893 C C . LYS A 1 110 ? -16.662 -11.796 -11.991 1.00 84.38 110 LYS A C 1
ATOM 895 O O . LYS A 1 110 ? -16.573 -10.628 -12.350 1.00 84.38 110 LYS A O 1
ATOM 900 N N . ILE A 1 111 ? -16.059 -12.792 -12.633 1.00 77.81 111 ILE A N 1
ATOM 901 C CA . ILE A 1 111 ? -15.248 -12.588 -13.836 1.00 77.81 111 ILE A CA 1
ATOM 902 C C . ILE A 1 111 ? -16.185 -12.501 -15.049 1.00 77.81 111 ILE A C 1
ATOM 904 O O . ILE A 1 111 ? -16.771 -13.502 -15.468 1.00 77.81 111 ILE A O 1
ATOM 908 N N . THR A 1 112 ? -16.344 -11.309 -15.624 1.00 79.19 112 THR A N 1
ATOM 909 C CA . THR A 1 112 ? -17.171 -11.065 -16.818 1.00 79.19 112 THR A CA 1
ATOM 910 C C . THR A 1 112 ? -16.294 -10.734 -18.032 1.00 79.19 112 THR A C 1
ATOM 912 O O . THR A 1 112 ? -15.348 -9.961 -17.932 1.00 79.19 112 THR A O 1
ATOM 915 N N . GLY A 1 113 ? -16.563 -11.356 -19.190 1.00 76.69 113 GLY A N 1
ATOM 916 C CA . GLY A 1 113 ? -15.819 -11.117 -20.440 1.00 76.69 113 GLY A CA 1
ATOM 917 C C . GLY A 1 113 ? -15.441 -12.381 -21.228 1.00 76.69 113 GLY A C 1
ATOM 918 O O . GLY A 1 113 ? -15.549 -13.509 -20.740 1.00 76.69 113 GLY A O 1
ATOM 919 N N . ARG A 1 114 ? -14.986 -12.201 -22.480 1.00 70.12 114 ARG A N 1
ATOM 920 C CA . ARG A 1 114 ? -14.445 -13.282 -23.329 1.00 70.12 114 ARG A CA 1
ATOM 921 C C . ARG A 1 114 ? -12.979 -13.545 -22.978 1.00 70.12 114 ARG A C 1
ATOM 923 O O . ARG A 1 114 ? -12.064 -13.023 -23.609 1.00 70.12 114 ARG A O 1
ATOM 930 N N . PHE A 1 115 ? -12.755 -14.388 -21.979 1.00 69.88 115 PHE A N 1
ATOM 931 C CA . PHE A 1 115 ? -11.420 -14.892 -21.656 1.00 69.88 115 PHE A CA 1
ATOM 932 C C . PHE A 1 115 ? -11.152 -16.187 -22.425 1.00 69.88 115 PHE A C 1
ATOM 934 O O . PHE A 1 115 ? -11.973 -17.106 -22.391 1.00 69.88 115 PHE A O 1
ATOM 941 N N . LYS A 1 116 ? -9.998 -16.280 -23.100 1.00 68.12 116 LYS A N 1
ATOM 942 C CA . LYS A 1 116 ? -9.497 -17.571 -23.595 1.00 68.12 116 LYS A CA 1
ATOM 943 C C . LYS A 1 116 ? -9.285 -18.498 -22.387 1.00 68.12 116 LYS A C 1
ATOM 945 O O . LYS A 1 116 ? -8.873 -18.025 -21.328 1.00 68.12 116 LYS A O 1
ATOM 950 N N . TRP A 1 117 ? -9.614 -19.785 -22.527 1.00 57.34 117 TRP A N 1
ATOM 951 C CA . TRP A 1 117 ? -9.679 -20.785 -21.441 1.00 57.34 117 TRP A CA 1
ATOM 952 C C . TRP A 1 117 ? -8.453 -20.778 -20.510 1.00 57.34 117 TRP A C 1
ATOM 954 O O . TRP A 1 117 ? -8.566 -20.840 -19.290 1.00 57.34 117 TRP A O 1
ATOM 964 N N . ASN A 1 118 ? -7.285 -20.574 -21.099 1.00 59.66 118 ASN A N 1
ATOM 965 C CA . ASN A 1 118 ? -5.973 -20.481 -20.474 1.00 59.66 118 ASN A CA 1
ATOM 966 C C . ASN A 1 118 ? -5.721 -19.216 -19.625 1.00 59.66 118 ASN A C 1
ATOM 968 O O . ASN A 1 118 ? -4.733 -19.188 -18.905 1.00 59.66 118 ASN A O 1
ATOM 972 N N . ARG A 1 119 ? -6.592 -18.194 -19.646 1.00 55.19 119 ARG A N 1
ATOM 973 C CA . ARG A 1 119 ? -6.476 -17.001 -18.775 1.00 55.19 119 ARG A CA 1
ATOM 974 C C . ARG A 1 119 ? -7.405 -17.010 -17.565 1.00 55.19 119 ARG A C 1
ATOM 976 O O . ARG A 1 119 ? -7.184 -16.236 -16.646 1.00 55.19 119 ARG A O 1
ATOM 983 N N . LYS A 1 120 ? -8.424 -17.878 -17.537 1.00 53.88 120 LYS A N 1
ATOM 984 C CA . LYS A 1 120 ? -9.329 -17.981 -16.377 1.00 53.88 120 LYS A CA 1
ATOM 985 C C . LYS A 1 120 ? -8.640 -18.596 -15.161 1.00 53.88 120 LYS A C 1
ATOM 987 O O . LYS A 1 120 ? -8.918 -18.170 -14.053 1.00 53.88 120 LYS A O 1
ATOM 992 N N . LYS A 1 121 ? -7.704 -19.526 -15.382 1.00 55.97 121 LYS A N 1
ATOM 993 C CA . LYS A 1 121 ? -6.890 -20.131 -14.316 1.00 55.97 121 LYS A CA 1
ATOM 994 C C . LYS A 1 121 ? -6.031 -19.120 -13.552 1.00 55.97 121 LYS A C 1
ATOM 996 O O . LYS A 1 121 ? -5.728 -19.354 -12.404 1.00 55.97 121 LYS A O 1
ATOM 1001 N N . PHE A 1 122 ? -5.673 -17.993 -14.167 1.00 57.34 122 PHE A N 1
ATOM 1002 C CA . PHE A 1 122 ? -4.850 -16.969 -13.517 1.00 57.34 122 PHE A CA 1
ATOM 1003 C C . PHE A 1 122 ? -5.617 -16.162 -12.454 1.00 57.34 122 PHE A C 1
ATOM 1005 O O . PHE A 1 122 ? -5.013 -15.565 -11.575 1.00 57.34 122 PHE A O 1
AT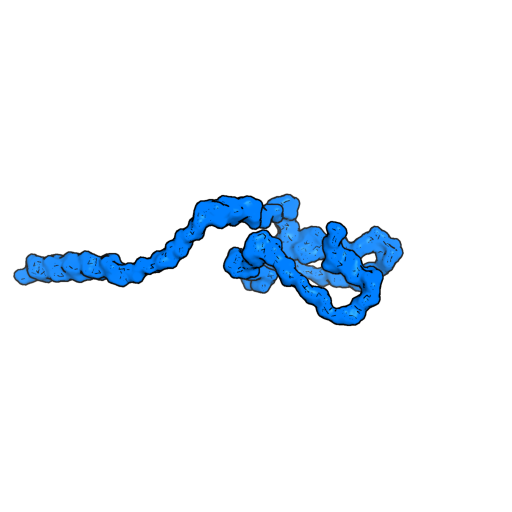OM 1012 N N . CYS A 1 123 ? -6.949 -16.108 -12.549 1.00 55.38 123 CYS A N 1
ATOM 1013 C CA . CYS A 1 123 ? -7.800 -15.318 -11.652 1.00 55.38 123 CYS A CA 1
ATOM 1014 C C . CYS A 1 123 ? -8.599 -16.181 -10.666 1.00 55.38 123 CYS A C 1
ATOM 1016 O O . CYS A 1 123 ? -9.454 -15.650 -9.960 1.00 55.38 123 CYS A O 1
ATOM 1018 N N . LEU A 1 124 ? -8.400 -17.498 -10.683 1.00 55.34 124 LEU A N 1
ATOM 1019 C CA . LEU A 1 124 ? -9.088 -18.440 -9.810 1.00 55.34 124 LEU A CA 1
ATOM 1020 C C . LEU A 1 124 ? -8.053 -19.004 -8.832 1.00 55.34 124 LEU A C 1
ATOM 1022 O O . LEU A 1 124 ? -6.956 -19.328 -9.282 1.00 55.34 124 LEU A O 1
ATOM 1026 N N . PRO A 1 125 ? -8.367 -19.100 -7.531 1.00 56.19 125 PRO A N 1
ATOM 1027 C CA . PRO A 1 125 ? -7.529 -19.855 -6.609 1.00 56.19 125 PRO A CA 1
ATOM 1028 C C . PRO A 1 125 ? -7.493 -21.333 -7.037 1.00 56.19 125 PRO A C 1
ATOM 1030 O O . PRO A 1 125 ? -8.480 -21.823 -7.599 1.00 56.19 125 PRO A O 1
ATOM 1033 N N . ASP A 1 126 ? -6.352 -21.992 -6.814 1.00 52.66 126 ASP A N 1
ATOM 1034 C CA . ASP A 1 126 ? -6.141 -23.421 -7.105 1.00 52.66 126 ASP A CA 1
ATOM 1035 C C . ASP A 1 126 ? -7.066 -24.344 -6.290 1.00 52.66 126 ASP A C 1
ATOM 1037 O O . ASP A 1 126 ? -7.349 -24.027 -5.108 1.00 52.66 126 ASP A O 1
#